Protein AF-A0AAU8MYR3-F1 (afdb_monomer_lite)

Structure (mmCIF, N/CA/C/O backbone):
data_AF-A0AAU8MYR3-F1
#
_entry.id   AF-A0AAU8MYR3-F1
#
loop_
_atom_site.group_PDB
_atom_site.id
_atom_site.type_symbol
_atom_site.label_atom_id
_atom_site.label_alt_id
_atom_site.label_comp_id
_atom_site.label_asym_id
_atom_site.label_entity_id
_atom_site.label_seq_id
_atom_site.pdbx_PDB_ins_code
_atom_site.Cartn_x
_atom_site.Cartn_y
_atom_site.Cartn_z
_atom_site.occupancy
_atom_site.B_iso_or_equiv
_atom_site.auth_seq_id
_atom_site.auth_comp_id
_atom_site.auth_asym_id
_atom_site.auth_atom_id
_atom_site.pdbx_PDB_model_num
ATOM 1 N N . MET A 1 1 ? 2.888 15.766 12.101 1.00 49.28 1 MET A N 1
ATOM 2 C CA . MET A 1 1 ? 2.298 14.410 12.028 1.00 49.28 1 MET A CA 1
ATOM 3 C C . MET A 1 1 ? 1.127 14.499 11.060 1.00 49.28 1 MET A C 1
ATOM 5 O O . MET A 1 1 ? 0.282 15.354 11.286 1.00 49.28 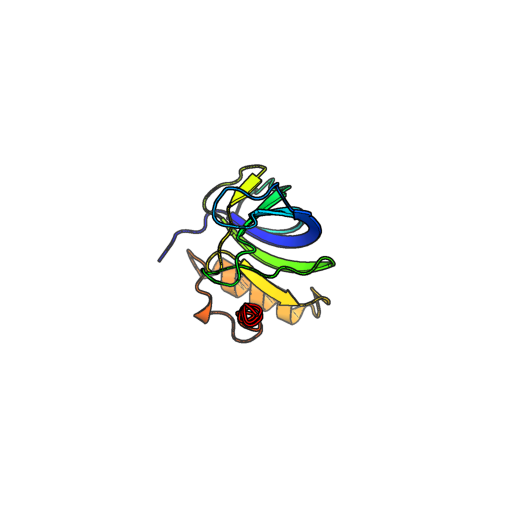1 MET A O 1
ATOM 9 N N . ARG A 1 2 ? 1.128 13.760 9.942 1.00 58.66 2 ARG A N 1
ATOM 10 C CA . ARG A 1 2 ? 0.061 13.861 8.927 1.00 58.66 2 ARG A CA 1
ATOM 11 C C . ARG A 1 2 ? -1.128 13.003 9.365 1.00 58.66 2 ARG A C 1
ATOM 13 O O . ARG A 1 2 ? -0.930 11.853 9.751 1.00 58.66 2 ARG A O 1
ATOM 20 N N . THR A 1 3 ? -2.329 13.569 9.378 1.00 66.88 3 THR A N 1
ATOM 21 C CA . THR A 1 3 ? -3.563 12.826 9.667 1.00 66.88 3 THR A CA 1
ATOM 22 C C . THR A 1 3 ? -3.868 11.886 8.512 1.00 66.88 3 THR A C 1
ATOM 24 O O . THR A 1 3 ? -4.020 12.364 7.397 1.00 66.88 3 THR A O 1
ATOM 27 N N . ALA A 1 4 ? -3.987 10.585 8.784 1.00 73.44 4 ALA A N 1
ATOM 28 C CA . ALA A 1 4 ? -4.347 9.571 7.791 1.00 73.44 4 ALA A CA 1
ATOM 29 C C . ALA A 1 4 ? -5.787 9.081 8.050 1.00 73.44 4 ALA A C 1
ATOM 31 O O . ALA A 1 4 ? -5.974 8.134 8.827 1.00 73.44 4 ALA A O 1
ATOM 32 N N . PRO A 1 5 ? -6.817 9.744 7.485 1.00 82.50 5 PRO A N 1
ATOM 33 C CA . PRO A 1 5 ? -8.214 9.331 7.618 1.00 82.50 5 PRO A CA 1
ATOM 34 C C . PRO A 1 5 ? -8.495 7.980 6.955 1.00 82.50 5 PRO A C 1
ATOM 36 O O . PRO A 1 5 ? -9.418 7.289 7.372 1.00 82.50 5 PRO A O 1
ATOM 39 N N . GLN A 1 6 ? -7.697 7.589 5.961 1.00 87.06 6 GLN A N 1
ATOM 40 C CA . GLN A 1 6 ? -7.840 6.329 5.245 1.00 87.06 6 GLN A CA 1
ATOM 41 C C . GLN A 1 6 ? -6.589 5.481 5.471 1.00 87.06 6 GLN A C 1
ATOM 43 O O . GLN A 1 6 ? -5.478 5.906 5.146 1.00 87.06 6 GLN A O 1
ATOM 48 N N . VAL A 1 7 ? -6.762 4.287 6.039 1.0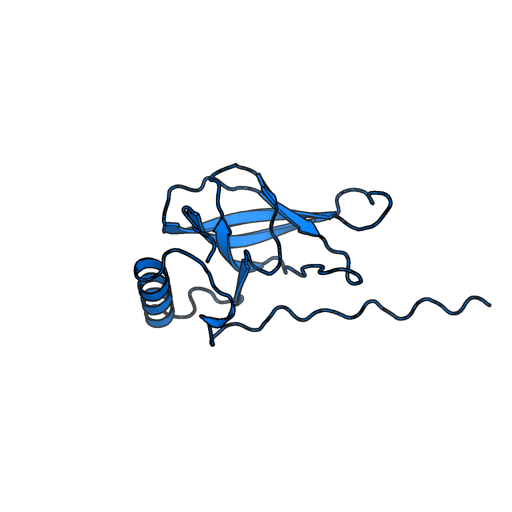0 88.12 7 VAL A N 1
ATOM 49 C CA . VAL A 1 7 ? -5.674 3.324 6.250 1.00 88.12 7 VAL A CA 1
ATOM 50 C C . VAL A 1 7 ? -6.141 1.944 5.823 1.00 88.12 7 VAL A C 1
ATOM 52 O O . VAL A 1 7 ? -7.122 1.414 6.348 1.00 88.12 7 VAL A O 1
ATOM 55 N N . PHE A 1 8 ? -5.439 1.346 4.873 1.00 90.94 8 PHE A N 1
ATOM 56 C CA . PHE A 1 8 ? -5.818 0.058 4.307 1.00 90.94 8 PHE A CA 1
ATOM 57 C C . PHE A 1 8 ? -4.592 -0.719 3.843 1.00 90.94 8 PHE A C 1
ATOM 59 O O . PHE A 1 8 ? -3.538 -0.143 3.577 1.00 90.94 8 PHE A O 1
ATOM 66 N N . VAL A 1 9 ? -4.731 -2.035 3.751 1.00 91.44 9 VAL A N 1
ATOM 67 C CA . VAL A 1 9 ? -3.740 -2.908 3.133 1.00 91.44 9 VAL A CA 1
ATOM 68 C C . VAL A 1 9 ? -4.181 -3.207 1.716 1.00 91.44 9 VAL A C 1
ATOM 70 O O . VAL A 1 9 ? -5.325 -3.596 1.469 1.00 91.44 9 VAL A O 1
ATOM 73 N N . MET A 1 10 ? -3.253 -3.033 0.786 1.00 93.62 10 MET A N 1
ATOM 74 C CA . MET A 1 10 ? -3.451 -3.355 -0.613 1.00 93.62 10 MET A CA 1
ATOM 75 C C . MET A 1 10 ? -2.488 -4.440 -1.073 1.00 93.62 10 MET A C 1
ATOM 77 O O . MET A 1 10 ? -1.334 -4.479 -0.647 1.00 93.62 10 MET A O 1
ATOM 81 N N . ARG A 1 11 ? -2.947 -5.260 -2.012 1.00 93.94 11 ARG A N 1
ATOM 82 C CA . ARG A 1 11 ? -2.100 -6.088 -2.861 1.00 93.94 11 ARG A CA 1
ATOM 83 C C . ARG A 1 11 ? -1.920 -5.400 -4.204 1.00 93.94 11 ARG A C 1
ATOM 85 O O . ARG A 1 11 ? -2.903 -5.031 -4.850 1.00 93.94 11 ARG A O 1
ATOM 92 N N . LEU A 1 12 ? -0.679 -5.246 -4.651 1.00 93.81 12 LEU A N 1
ATOM 93 C CA . LEU A 1 12 ? -0.407 -4.730 -5.990 1.00 93.81 12 LEU A CA 1
ATOM 94 C C . LEU A 1 12 ? -0.674 -5.831 -7.021 1.00 93.81 12 LEU A C 1
ATOM 96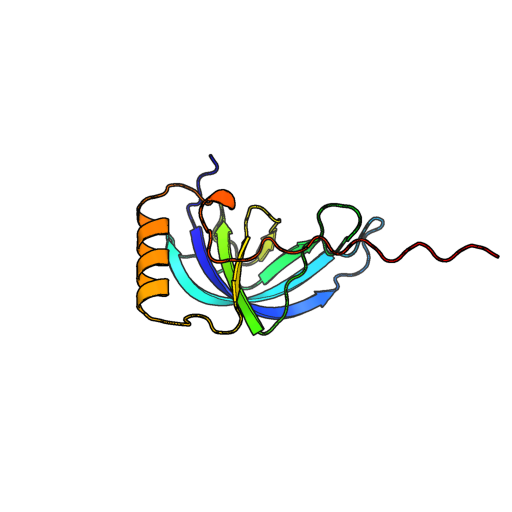 O O . LEU A 1 12 ? -0.120 -6.921 -6.922 1.00 93.81 12 LEU A O 1
ATOM 100 N N . ARG A 1 13 ? -1.532 -5.574 -8.009 1.00 94.81 13 ARG A N 1
ATOM 101 C CA . ARG A 1 13 ? -1.945 -6.572 -9.013 1.00 94.81 13 ARG A CA 1
ATOM 102 C C . ARG A 1 13 ? -1.146 -6.451 -10.301 1.00 94.81 13 ARG A C 1
ATOM 104 O O . ARG A 1 13 ? -0.729 -7.457 -10.860 1.00 94.81 13 ARG A O 1
ATOM 111 N N . SER A 1 14 ? -0.920 -5.229 -10.765 1.00 92.69 14 SER A N 1
ATOM 112 C CA . SER A 1 14 ? -0.145 -4.961 -11.976 1.00 92.69 14 SER A CA 1
ATOM 113 C C . SER A 1 14 ? 0.454 -3.566 -11.931 1.00 92.69 14 SER A C 1
ATOM 115 O O . SER A 1 14 ? -0.078 -2.691 -11.249 1.00 92.69 14 SER A O 1
ATOM 117 N N . VAL A 1 15 ? 1.520 -3.352 -12.698 1.00 90.56 15 VAL A N 1
ATOM 118 C CA . VAL A 1 15 ? 2.155 -2.047 -12.892 1.00 90.56 15 VAL A CA 1
ATOM 119 C C . VAL A 1 15 ? 2.241 -1.772 -14.383 1.00 90.56 15 VAL A C 1
ATOM 121 O O . VAL A 1 15 ? 2.677 -2.628 -15.148 1.00 90.56 15 VAL A O 1
ATOM 124 N N . GLU A 1 16 ? 1.839 -0.576 -14.787 1.00 89.56 16 GLU A N 1
ATOM 125 C CA . GLU A 1 16 ? 1.984 -0.074 -16.147 1.00 89.56 16 GLU A CA 1
ATOM 126 C C . GLU A 1 16 ? 2.783 1.232 -16.137 1.00 89.56 16 GLU A C 1
ATOM 128 O O . GLU A 1 16 ? 2.602 2.093 -15.270 1.00 89.56 16 GLU A O 1
ATOM 133 N N . ALA A 1 17 ? 3.697 1.372 -17.096 1.00 83.19 17 ALA A N 1
ATOM 134 C CA . ALA A 1 17 ? 4.398 2.626 -17.307 1.00 83.19 17 ALA A CA 1
ATOM 135 C C . ALA A 1 17 ? 3.474 3.598 -18.040 1.00 83.19 17 ALA A C 1
ATOM 137 O O . ALA A 1 17 ? 2.995 3.315 -19.138 1.00 83.19 17 ALA A O 1
ATOM 138 N N . LEU A 1 18 ? 3.234 4.757 -17.436 1.00 81.12 18 LEU A N 1
ATOM 139 C CA . LEU A 1 18 ? 2.652 5.885 -18.145 1.00 81.12 18 LEU A CA 1
ATOM 140 C C . LEU A 1 18 ? 3.760 6.502 -19.010 1.00 81.12 18 LEU A C 1
ATOM 142 O O . LEU A 1 18 ? 4.930 6.482 -18.616 1.00 81.12 18 LEU A O 1
ATOM 146 N N . GLN A 1 19 ? 3.404 7.004 -20.200 1.00 66.38 19 GLN A N 1
ATOM 147 C CA . GLN A 1 19 ? 4.361 7.585 -21.152 1.00 66.38 19 GLN A CA 1
ATOM 148 C C . GLN A 1 19 ? 5.369 8.514 -20.455 1.00 66.38 19 GLN A C 1
ATOM 150 O O . GLN A 1 19 ? 4.994 9.200 -19.498 1.00 66.38 19 GLN A O 1
ATOM 155 N N . PRO A 1 20 ? 6.627 8.570 -20.931 1.00 57.56 20 PRO A N 1
ATOM 156 C CA . PRO A 1 20 ? 7.641 9.415 -20.324 1.00 57.56 20 PRO A CA 1
ATOM 157 C C . PRO A 1 20 ? 7.186 10.875 -20.390 1.00 57.56 20 PRO A C 1
ATOM 159 O O . PRO A 1 20 ? 7.235 11.520 -21.438 1.00 57.56 20 PRO A O 1
ATOM 162 N N . ALA A 1 21 ? 6.747 11.415 -19.253 1.00 53.69 21 ALA A N 1
ATOM 163 C CA . ALA A 1 21 ? 6.684 12.852 -19.088 1.00 53.69 21 ALA A CA 1
ATOM 164 C C . ALA A 1 21 ? 8.128 13.352 -19.189 1.00 53.69 21 ALA A C 1
ATOM 166 O O . ALA A 1 21 ? 9.034 12.724 -18.635 1.00 53.69 21 ALA A O 1
ATOM 167 N N . LYS A 1 22 ? 8.363 14.444 -19.925 1.00 51.50 22 LYS A N 1
ATOM 168 C CA . LYS A 1 22 ? 9.681 15.091 -20.026 1.00 51.50 22 LYS A CA 1
ATOM 169 C C . LYS A 1 22 ? 10.222 15.330 -18.601 1.00 51.50 22 LYS A C 1
ATOM 171 O O . LYS A 1 22 ? 9.816 16.290 -17.962 1.00 51.50 22 LYS A O 1
ATOM 176 N N . GLY A 1 23 ? 11.064 14.427 -18.082 1.00 52.53 23 GLY A N 1
ATOM 177 C CA . GLY A 1 23 ? 11.587 14.480 -16.707 1.00 52.53 23 GLY A CA 1
ATOM 178 C C . GLY A 1 23 ? 11.426 13.227 -15.824 1.00 52.53 23 GLY A C 1
ATOM 179 O O . GLY A 1 23 ? 11.972 13.223 -14.723 1.00 52.53 23 GLY A O 1
ATOM 180 N N . GLY A 1 24 ? 10.743 12.154 -16.249 1.00 58.91 24 GLY A N 1
ATOM 181 C CA . GLY A 1 24 ? 10.739 10.891 -15.490 1.00 58.91 24 GLY A CA 1
ATOM 182 C C . GLY A 1 24 ? 9.664 9.872 -15.881 1.00 58.91 24 GLY A C 1
ATOM 183 O O . GLY A 1 24 ? 8.703 10.188 -16.579 1.00 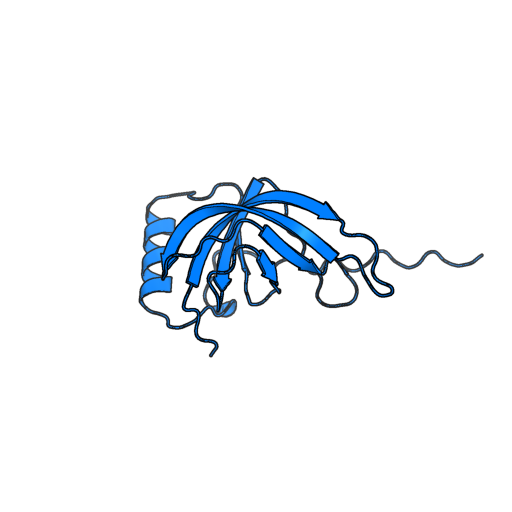58.91 24 GLY A O 1
ATOM 184 N N . TYR A 1 25 ? 9.822 8.635 -15.399 1.00 68.50 25 TYR A N 1
ATOM 185 C CA . TYR A 1 25 ? 8.831 7.567 -15.557 1.00 68.50 25 TYR A CA 1
ATOM 186 C C . TYR A 1 25 ? 7.775 7.670 -14.451 1.00 68.50 25 TYR A C 1
ATOM 188 O O . TYR A 1 25 ? 8.101 7.536 -13.269 1.00 68.50 25 TYR A O 1
ATOM 196 N N . SER A 1 26 ? 6.514 7.907 -14.816 1.00 81.00 26 SER A N 1
ATOM 197 C CA . SER A 1 26 ? 5.383 7.740 -13.899 1.00 81.00 26 SER A CA 1
ATOM 198 C C . SER A 1 26 ? 4.819 6.338 -14.086 1.00 81.00 26 SER A C 1
ATOM 200 O O . SER A 1 26 ? 4.608 5.891 -15.210 1.00 81.00 26 SER A O 1
ATOM 202 N N . LEU A 1 27 ? 4.604 5.633 -12.985 1.00 87.00 27 LEU A N 1
ATOM 203 C CA . LEU A 1 27 ? 4.047 4.291 -12.974 1.00 87.00 27 LEU A CA 1
ATOM 204 C C . LEU A 1 27 ? 2.635 4.348 -12.400 1.00 87.00 27 LEU A C 1
ATOM 206 O O . LEU A 1 27 ? 2.361 5.113 -11.469 1.00 87.00 27 LEU A O 1
ATOM 210 N N . ARG A 1 28 ? 1.743 3.533 -12.956 1.00 91.06 28 ARG A N 1
ATOM 211 C CA . ARG A 1 28 ? 0.401 3.305 -12.428 1.00 91.06 28 ARG A CA 1
ATOM 212 C C . ARG A 1 28 ? 0.285 1.851 -11.996 1.00 91.06 28 ARG A C 1
ATOM 214 O O . ARG A 1 28 ? 0.543 0.940 -12.774 1.00 91.06 28 ARG A O 1
ATOM 221 N N . GLY A 1 29 ? -0.104 1.640 -10.747 1.00 92.62 29 GLY A N 1
ATOM 222 C CA . GLY A 1 29 ? -0.389 0.331 -10.181 1.00 92.62 29 GLY A CA 1
ATOM 223 C C . GLY A 1 29 ? -1.891 0.090 -10.093 1.00 92.62 29 GLY A C 1
ATOM 224 O O . GLY A 1 29 ? -2.612 0.953 -9.593 1.00 92.62 29 GLY A O 1
ATOM 225 N N . ARG A 1 30 ? -2.373 -1.076 -10.532 1.00 95.06 30 ARG A N 1
ATOM 226 C CA . ARG A 1 30 ? -3.717 -1.559 -10.168 1.00 95.06 30 ARG A CA 1
ATOM 227 C C . ARG A 1 30 ? -3.632 -2.302 -8.853 1.00 95.06 30 ARG A C 1
ATOM 229 O O . ARG A 1 30 ? -2.743 -3.139 -8.690 1.00 95.06 30 ARG A O 1
ATOM 236 N N . ILE A 1 31 ? -4.549 -2.016 -7.942 1.00 95.00 31 ILE A N 1
ATOM 237 C CA . ILE A 1 31 ? -4.495 -2.546 -6.583 1.00 95.00 31 ILE A CA 1
ATOM 238 C C . ILE A 1 31 ? -5.775 -3.288 -6.222 1.00 95.00 31 ILE A C 1
ATOM 240 O O . ILE A 1 31 ? -6.832 -3.078 -6.811 1.00 95.00 31 ILE A O 1
ATOM 244 N N . GLU A 1 32 ? -5.663 -4.147 -5.224 1.00 93.94 32 GLU A N 1
ATOM 245 C CA . GLU A 1 32 ? -6.783 -4.793 -4.556 1.00 93.94 32 GLU A CA 1
ATOM 246 C C . GLU A 1 32 ? -6.691 -4.459 -3.070 1.00 93.94 32 GLU A C 1
ATOM 248 O O . GLU A 1 32 ? -5.676 -4.754 -2.440 1.00 93.94 32 GLU A O 1
ATOM 253 N N . ILE A 1 33 ? -7.724 -3.830 -2.505 1.00 92.62 33 ILE A N 1
ATOM 254 C CA . ILE A 1 33 ? -7.790 -3.603 -1.059 1.00 92.62 33 ILE A CA 1
ATOM 255 C C . ILE A 1 33 ? -8.160 -4.927 -0.399 1.00 92.62 33 ILE A C 1
ATOM 257 O O . ILE A 1 33 ? -9.295 -5.382 -0.519 1.00 92.62 33 ILE A O 1
ATOM 261 N N . VAL A 1 34 ? -7.203 -5.521 0.308 1.00 92.06 34 VAL A N 1
ATOM 262 C CA . VAL A 1 34 ? -7.403 -6.791 1.018 1.00 92.06 34 VAL A CA 1
ATOM 263 C C . VAL A 1 34 ? -7.897 -6.573 2.440 1.00 92.06 34 VAL A C 1
ATOM 265 O O . VAL A 1 34 ? -8.597 -7.419 2.985 1.00 92.06 34 VAL A O 1
ATOM 268 N N . GLU A 1 35 ? -7.588 -5.416 3.030 1.00 90.44 35 GLU A N 1
ATOM 269 C CA . GLU A 1 35 ? -8.054 -5.080 4.369 1.00 90.44 35 GLU A CA 1
ATOM 270 C C . GLU A 1 35 ? -8.236 -3.575 4.551 1.00 90.44 35 GLU A C 1
ATOM 272 O O . GLU A 1 35 ? -7.380 -2.784 4.162 1.00 90.44 35 GLU A O 1
ATOM 277 N N . ARG A 1 36 ? -9.336 -3.170 5.191 1.00 90.94 36 ARG A N 1
ATOM 278 C CA . ARG A 1 36 ? -9.581 -1.779 5.591 1.00 90.94 36 ARG A CA 1
ATOM 279 C C . ARG A 1 36 ? -9.399 -1.663 7.096 1.00 90.94 36 ARG A C 1
ATOM 281 O O . ARG A 1 36 ? -10.117 -2.306 7.853 1.00 90.94 36 ARG A O 1
ATOM 288 N N . LEU A 1 37 ? -8.429 -0.857 7.517 1.00 88.56 37 LEU A N 1
ATOM 289 C CA . LEU A 1 37 ? -8.094 -0.649 8.929 1.00 88.56 37 LEU A CA 1
ATOM 290 C C . LEU A 1 37 ? -8.706 0.646 9.472 1.00 88.56 37 LEU A C 1
ATOM 292 O O . LEU A 1 37 ? -8.992 0.746 10.663 1.00 88.56 37 LEU A O 1
ATOM 296 N N . ARG A 1 38 ? -8.900 1.643 8.605 1.00 88.31 38 ARG A N 1
ATOM 297 C CA . ARG A 1 38 ? -9.564 2.908 8.915 1.00 88.31 38 ARG A CA 1
ATOM 298 C C . ARG A 1 38 ? -10.181 3.507 7.657 1.00 88.31 38 ARG A C 1
ATOM 300 O O . ARG A 1 38 ? -9.523 3.553 6.619 1.00 88.31 38 ARG A O 1
ATOM 307 N N . GLY A 1 39 ? -11.394 4.031 7.802 1.00 87.12 39 GLY A N 1
ATOM 308 C CA . GLY A 1 39 ? -12.132 4.648 6.709 1.00 87.12 39 GLY A CA 1
ATOM 309 C C . GLY A 1 39 ? -12.706 3.619 5.734 1.00 87.12 39 GLY A C 1
ATOM 310 O O . GLY A 1 39 ? -12.755 2.419 6.006 1.00 87.12 39 GLY A O 1
ATOM 311 N N . ASP A 1 40 ? -13.169 4.116 4.600 1.00 86.19 40 ASP A N 1
ATOM 312 C CA . ASP A 1 40 ? -13.997 3.435 3.608 1.00 86.19 40 ASP A CA 1
ATOM 313 C C . ASP A 1 40 ? -13.393 3.496 2.195 1.00 86.19 40 ASP A C 1
ATOM 315 O O . ASP A 1 40 ? -14.102 3.328 1.205 1.00 86.19 40 ASP A O 1
ATOM 319 N N . ALA A 1 41 ? -12.076 3.711 2.101 1.00 83.44 41 ALA A N 1
ATOM 320 C CA . ALA A 1 41 ? -11.326 3.844 0.857 1.00 83.44 41 ALA A CA 1
ATOM 321 C C . ALA A 1 41 ? -11.802 2.890 -0.259 1.00 83.44 41 ALA A C 1
ATOM 323 O O . ALA A 1 41 ? -11.870 1.662 -0.090 1.00 83.44 41 ALA A O 1
ATOM 324 N N . GLN A 1 42 ? -12.080 3.480 -1.426 1.00 84.50 42 GLN A N 1
ATOM 325 C CA . GLN A 1 42 ? -12.492 2.797 -2.659 1.00 84.50 42 GLN A CA 1
ATOM 326 C C . GLN A 1 42 ? -11.416 2.902 -3.748 1.00 84.50 42 GLN A C 1
ATOM 328 O O . GLN A 1 42 ? -11.699 3.012 -4.939 1.00 84.50 42 GLN A O 1
ATOM 333 N N . VAL A 1 43 ? -10.156 2.916 -3.322 1.00 81.00 43 VAL A N 1
ATOM 334 C CA . VAL A 1 43 ? -9.003 3.088 -4.202 1.00 81.00 43 VAL A CA 1
ATOM 335 C C . VAL A 1 43 ? -8.832 1.837 -5.056 1.00 81.00 43 VAL A C 1
ATOM 337 O O . VAL A 1 43 ? -8.768 0.723 -4.537 1.00 81.00 43 VAL A O 1
ATOM 340 N N . VAL A 1 44 ? -8.718 2.035 -6.363 1.00 86.44 44 VAL A N 1
ATOM 341 C CA . VAL A 1 44 ? -8.508 0.969 -7.353 1.00 86.44 44 VAL A CA 1
ATOM 342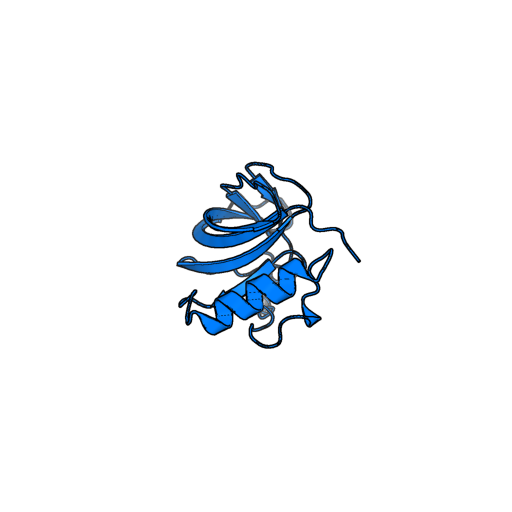 C C . VAL A 1 44 ? -7.162 1.104 -8.059 1.00 86.44 44 VAL A C 1
ATOM 344 O O . VAL A 1 44 ? -6.610 0.116 -8.551 1.00 86.44 44 VAL A O 1
ATOM 347 N N . THR A 1 45 ? -6.596 2.312 -8.084 1.00 92.00 45 THR A N 1
ATOM 348 C CA . THR A 1 45 ? -5.298 2.588 -8.695 1.00 92.00 45 THR A CA 1
ATOM 349 C C . THR A 1 45 ? -4.420 3.475 -7.825 1.00 92.00 45 THR A C 1
ATOM 351 O O . THR A 1 45 ? -4.880 4.372 -7.118 1.00 92.00 45 THR A O 1
ATOM 354 N N . ILE A 1 46 ? -3.115 3.242 -7.921 1.00 90.94 46 ILE A N 1
ATOM 355 C CA . ILE A 1 46 ? -2.083 4.103 -7.347 1.00 90.94 46 ILE A CA 1
ATOM 356 C C . ILE A 1 46 ? -1.183 4.639 -8.455 1.00 90.94 46 ILE A C 1
ATOM 358 O O . ILE A 1 46 ? -0.927 3.957 -9.446 1.00 90.94 46 ILE A O 1
ATOM 362 N N . ARG A 1 47 ? -0.664 5.848 -8.284 1.00 90.19 47 ARG A N 1
ATOM 363 C CA . ARG A 1 47 ? 0.329 6.467 -9.159 1.00 90.19 47 ARG A CA 1
ATOM 364 C C . ARG A 1 47 ? 1.550 6.849 -8.358 1.00 90.19 47 ARG A C 1
ATOM 366 O O . ARG A 1 47 ? 1.435 7.409 -7.272 1.00 90.19 47 ARG A O 1
ATOM 373 N N . TYR A 1 48 ? 2.719 6.561 -8.905 1.00 85.00 48 TYR A N 1
ATOM 374 C CA . TYR A 1 48 ? 3.988 6.831 -8.246 1.00 85.00 48 TYR A CA 1
ATOM 375 C C . TYR A 1 48 ? 5.082 7.159 -9.258 1.00 85.00 48 TYR A C 1
ATOM 377 O O . TYR A 1 48 ? 4.961 6.901 -10.457 1.00 85.00 48 TYR A O 1
ATOM 385 N N . SER A 1 49 ? 6.147 7.791 -8.774 1.00 81.25 49 SER A N 1
ATOM 386 C CA . SER A 1 49 ? 7.352 8.018 -9.571 1.00 81.25 49 SER A CA 1
ATOM 387 C C . SER A 1 49 ? 8.177 6.738 -9.594 1.00 81.25 49 SER A C 1
ATOM 389 O O . SER A 1 49 ? 8.493 6.199 -8.538 1.00 81.25 49 SER A O 1
ATOM 391 N N . GLY A 1 50 ? 8.554 6.273 -10.782 1.00 71.00 50 GLY A N 1
ATOM 392 C CA . GLY A 1 50 ? 9.568 5.238 -10.971 1.00 71.00 50 GLY A CA 1
ATOM 393 C C . GLY A 1 50 ? 10.971 5.814 -11.170 1.00 71.00 50 GLY A C 1
ATOM 394 O O . GLY A 1 50 ? 11.865 5.073 -11.558 1.00 71.00 50 GLY A O 1
ATOM 395 N N . ASN A 1 51 ? 11.179 7.127 -10.980 1.00 69.44 51 ASN A N 1
ATOM 396 C CA . ASN A 1 51 ? 12.462 7.769 -11.263 1.00 69.44 51 ASN A CA 1
ATOM 397 C C . ASN A 1 51 ? 13.520 7.423 -10.188 1.00 69.44 51 ASN A C 1
ATOM 399 O O . ASN A 1 51 ? 13.439 7.949 -9.075 1.00 69.44 51 ASN A O 1
ATOM 403 N N . PRO A 1 52 ? 14.554 6.621 -10.506 1.00 59.62 52 PRO A N 1
ATOM 404 C CA . PRO A 1 52 ? 15.588 6.242 -9.541 1.00 59.62 52 PRO A CA 1
ATOM 405 C C . PRO A 1 52 ? 16.459 7.425 -9.080 1.00 59.62 52 PRO A C 1
ATOM 407 O O . PRO A 1 52 ? 17.075 7.352 -8.022 1.00 59.62 52 PRO A O 1
ATOM 410 N N . GLN A 1 53 ? 16.505 8.529 -9.837 1.00 56.47 53 GLN A N 1
ATOM 411 C CA . GLN A 1 53 ? 17.325 9.707 -9.519 1.00 56.47 53 GLN A CA 1
ATOM 412 C C . GLN A 1 53 ? 16.680 10.632 -8.474 1.00 56.47 53 GLN A C 1
ATOM 414 O O . GLN A 1 53 ? 17.387 11.374 -7.796 1.00 56.47 53 GLN A O 1
ATOM 419 N N . CYS A 1 54 ? 15.352 10.596 -8.322 1.00 55.81 54 CYS A N 1
ATOM 420 C CA . CYS A 1 54 ? 14.618 11.489 -7.422 1.00 55.81 54 CYS A CA 1
ATOM 421 C C . CYS A 1 54 ? 13.443 10.760 -6.757 1.00 55.81 54 CYS A C 1
ATOM 423 O O . CYS A 1 54 ? 12.306 10.847 -7.220 1.00 55.81 54 CYS A O 1
ATOM 425 N N . CYS A 1 55 ? 13.715 10.073 -5.644 1.00 61.78 55 CYS A N 1
ATOM 426 C CA . CYS A 1 55 ? 12.682 9.517 -4.757 1.00 61.78 55 CYS A CA 1
ATOM 427 C C . CYS A 1 55 ? 11.702 8.539 -5.440 1.00 61.78 55 CYS A C 1
ATOM 429 O O . CYS A 1 55 ? 10.521 8.500 -5.087 1.00 61.78 55 CYS A O 1
ATOM 431 N N . GLY A 1 56 ? 12.181 7.767 -6.420 1.00 66.56 56 GLY A N 1
ATOM 432 C CA . GLY A 1 56 ? 11.399 6.726 -7.077 1.00 66.56 56 GLY A CA 1
ATOM 433 C C . GLY A 1 56 ? 11.009 5.600 -6.123 1.00 66.56 56 GLY A C 1
ATOM 434 O O . GLY A 1 56 ? 11.773 5.217 -5.237 1.00 66.56 56 GLY A O 1
ATOM 435 N N . LEU A 1 57 ? 9.808 5.068 -6.323 1.00 74.81 57 LEU A N 1
ATOM 436 C CA . LEU A 1 57 ? 9.295 3.900 -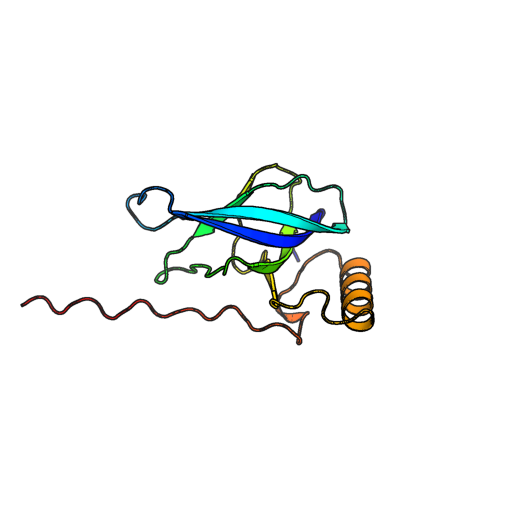5.626 1.00 74.81 57 LEU A CA 1
ATOM 437 C C . LEU A 1 57 ? 9.407 2.681 -6.532 1.00 74.81 57 LEU A C 1
ATOM 439 O O . LEU A 1 57 ? 9.011 2.718 -7.698 1.00 74.81 57 LEU A O 1
ATOM 443 N N . ARG A 1 58 ? 9.891 1.581 -5.963 1.00 79.81 58 ARG A N 1
ATOM 444 C CA . ARG A 1 58 ? 9.793 0.261 -6.571 1.00 79.81 58 ARG A CA 1
ATOM 445 C C . ARG A 1 58 ? 8.698 -0.512 -5.855 1.00 79.81 58 ARG A C 1
ATOM 447 O O . ARG A 1 58 ? 8.844 -0.801 -4.680 1.00 79.81 58 ARG A O 1
ATOM 454 N N . LEU A 1 59 ? 7.620 -0.829 -6.559 1.00 85.69 59 LEU A N 1
ATOM 455 C CA . LEU A 1 59 ? 6.576 -1.709 -6.049 1.00 85.69 59 LEU A CA 1
ATOM 456 C C . LEU A 1 59 ? 6.516 -2.946 -6.939 1.00 85.69 59 LEU A C 1
ATOM 458 O O . LEU A 1 59 ? 6.544 -2.816 -8.165 1.00 85.69 59 LEU A O 1
ATOM 462 N N . ASP A 1 60 ? 6.436 -4.119 -6.325 1.00 87.31 60 ASP A N 1
ATOM 463 C CA . ASP A 1 60 ? 6.502 -5.401 -7.014 1.00 87.31 60 ASP A CA 1
ATOM 464 C C . ASP A 1 60 ? 5.093 -6.039 -7.049 1.00 87.31 60 ASP A C 1
ATOM 466 O O . ASP A 1 60 ? 4.432 -6.165 -6.011 1.00 87.31 60 ASP A O 1
ATOM 470 N N . PRO A 1 61 ? 4.561 -6.402 -8.233 1.00 91.50 61 PRO A N 1
ATOM 471 C CA . PRO A 1 61 ? 3.271 -7.079 -8.336 1.00 91.50 61 PRO A CA 1
ATOM 472 C C . PRO A 1 61 ? 3.217 -8.365 -7.505 1.00 91.50 61 PRO A C 1
ATOM 474 O O . PRO A 1 61 ? 4.169 -9.135 -7.457 1.00 91.50 61 PRO A O 1
ATOM 477 N N . GLY A 1 62 ? 2.076 -8.613 -6.868 1.00 90.12 62 GLY A N 1
ATOM 478 C CA . GLY A 1 62 ? 1.848 -9.741 -5.969 1.00 90.12 62 GLY A CA 1
ATOM 479 C C . GLY A 1 62 ? 2.105 -9.424 -4.496 1.00 90.12 62 GLY A C 1
ATOM 480 O O . GLY A 1 62 ? 1.545 -10.125 -3.655 1.00 90.12 62 GLY A O 1
ATOM 481 N N . HIS A 1 63 ? 2.857 -8.361 -4.200 1.00 91.56 63 HIS A N 1
ATOM 482 C CA . HIS A 1 63 ? 3.237 -7.956 -2.850 1.00 91.56 63 HIS A CA 1
ATOM 483 C C . HIS A 1 63 ? 2.178 -7.082 -2.171 1.00 91.56 63 HIS A C 1
ATOM 485 O O . HIS A 1 63 ? 1.309 -6.487 -2.824 1.00 91.56 63 HIS A O 1
ATOM 491 N N . TYR A 1 64 ? 2.279 -6.997 -0.844 1.00 91.25 64 TYR A N 1
ATOM 492 C CA . TYR A 1 64 ? 1.337 -6.298 0.017 1.00 91.25 64 TYR A CA 1
ATOM 493 C C . TYR A 1 64 ? 1.953 -5.059 0.655 1.00 91.25 64 TYR A C 1
ATOM 495 O O . TYR A 1 64 ? 3.111 -5.046 1.082 1.00 91.25 64 TYR A O 1
ATOM 503 N N . TYR A 1 65 ? 1.136 -4.015 0.746 1.00 89.50 65 TYR A N 1
ATOM 504 C CA . TYR A 1 65 ? 1.540 -2.708 1.237 1.00 89.50 65 TYR A CA 1
ATOM 505 C C . TYR A 1 65 ? 0.443 -2.114 2.115 1.00 89.50 65 TYR A C 1
ATOM 507 O O . TYR A 1 65 ? -0.732 -2.123 1.747 1.00 89.50 65 TYR A O 1
ATOM 515 N N . LEU A 1 66 ? 0.827 -1.561 3.259 1.00 88.38 66 LEU A N 1
ATOM 516 C CA . LEU A 1 66 ? -0.030 -0.694 4.055 1.00 88.38 66 LEU A CA 1
ATOM 517 C C . LEU A 1 66 ? 0.016 0.716 3.463 1.00 88.38 66 LEU A C 1
ATOM 519 O O . LEU A 1 66 ? 1.097 1.251 3.222 1.00 88.38 66 LEU A O 1
ATOM 523 N N . VAL A 1 67 ? -1.153 1.313 3.262 1.00 87.81 67 VAL A N 1
ATOM 524 C CA . VAL A 1 67 ? -1.328 2.646 2.683 1.00 87.81 67 VAL A CA 1
ATOM 525 C C . VAL A 1 67 ? -1.941 3.575 3.723 1.00 87.81 67 VAL A C 1
ATOM 527 O O . VAL A 1 67 ? -2.961 3.228 4.320 1.00 87.81 67 VAL A O 1
ATOM 530 N N . ALA A 1 68 ? -1.365 4.766 3.900 1.00 85.44 68 ALA A N 1
ATOM 531 C CA . ALA A 1 68 ? -2.055 5.912 4.495 1.00 85.44 68 ALA A CA 1
ATOM 532 C C . ALA A 1 68 ? -2.405 6.922 3.420 1.00 85.44 68 ALA A C 1
ATOM 534 O O . ALA A 1 68 ? -1.523 7.471 2.759 1.00 85.44 68 ALA A O 1
ATOM 535 N N . ALA A 1 69 ? -3.688 7.231 3.320 1.00 83.06 69 ALA A N 1
ATOM 536 C CA . ALA A 1 69 ? -4.183 8.233 2.405 1.00 83.06 69 ALA A CA 1
ATOM 537 C C . ALA A 1 69 ? -5.005 9.294 3.133 1.00 83.06 69 ALA A C 1
ATOM 539 O O . ALA A 1 69 ? -5.729 9.026 4.096 1.00 83.06 69 ALA A O 1
ATOM 540 N N . ASP A 1 70 ? -4.919 10.508 2.600 1.00 82.12 70 ASP A N 1
ATOM 541 C CA . ASP A 1 70 ? -5.686 11.654 3.084 1.00 82.12 70 ASP A CA 1
ATOM 542 C C . ASP A 1 70 ? -7.057 11.744 2.388 1.00 82.12 70 ASP A C 1
ATOM 544 O O . ASP A 1 70 ? -7.915 12.529 2.780 1.00 82.12 70 ASP A O 1
ATOM 548 N N . THR A 1 71 ? -7.290 10.919 1.356 1.00 79.31 71 THR A N 1
ATOM 549 C CA . THR A 1 71 ? -8.519 10.912 0.551 1.00 79.31 71 THR A CA 1
ATOM 550 C C . THR A 1 71 ? -8.964 9.487 0.218 1.00 79.31 71 THR A C 1
ATOM 552 O O . THR A 1 71 ? -8.140 8.578 0.157 1.00 79.31 71 THR A O 1
ATOM 555 N N . ALA A 1 72 ? -10.259 9.304 -0.049 1.00 79.88 72 ALA A N 1
ATOM 556 C CA . ALA A 1 72 ? -10.853 8.029 -0.469 1.00 79.88 72 ALA A CA 1
ATOM 557 C C . ALA A 1 72 ? -11.016 7.908 -2.001 1.00 79.88 72 ALA A C 1
ATOM 559 O O . ALA A 1 72 ? -11.871 7.164 -2.479 1.00 79.88 72 ALA A O 1
ATOM 560 N N . ARG A 1 73 ? -10.248 8.679 -2.786 1.00 83.56 73 ARG A N 1
ATOM 561 C CA . ARG A 1 73 ? -10.420 8.757 -4.246 1.00 83.56 73 ARG A CA 1
ATOM 562 C C . ARG A 1 73 ? -10.079 7.426 -4.942 1.00 83.56 73 ARG A C 1
ATOM 564 O O . ARG A 1 73 ? -9.195 6.720 -4.469 1.00 83.56 73 ARG A O 1
ATOM 571 N N . PRO A 1 74 ? -10.692 7.119 -6.104 1.00 85.94 74 PRO A N 1
ATOM 572 C CA . PRO A 1 74 ? -10.385 5.903 -6.866 1.00 85.94 74 PRO A CA 1
ATOM 573 C C . PRO A 1 74 ? -8.922 5.791 -7.322 1.00 85.94 74 PRO A C 1
ATOM 575 O O . PRO A 1 74 ? -8.396 4.684 -7.410 1.00 85.94 74 PRO A O 1
ATOM 578 N N . GLU A 1 75 ? -8.264 6.926 -7.583 1.00 89.31 75 GLU A N 1
ATOM 579 C CA . GLU A 1 75 ? -6.836 7.010 -7.905 1.00 89.31 75 GLU A CA 1
ATOM 580 C C . GLU A 1 75 ? -6.100 7.803 -6.817 1.00 89.31 75 GLU A C 1
ATOM 582 O O . GLU A 1 75 ? -6.498 8.925 -6.486 1.00 89.31 75 GLU A O 1
ATOM 587 N N . LEU A 1 76 ? -5.010 7.238 -6.288 1.00 87.88 76 LEU A N 1
ATOM 588 C CA . LEU A 1 76 ? -4.133 7.899 -5.319 1.00 87.88 76 LEU A CA 1
ATOM 589 C C . LEU A 1 76 ? -2.739 8.141 -5.886 1.00 87.88 76 LEU A C 1
ATOM 591 O O . LEU A 1 76 ? -2.104 7.226 -6.398 1.00 87.88 76 LEU A O 1
ATOM 595 N N . GLN A 1 77 ? -2.217 9.352 -5.710 1.00 86.69 77 GLN A N 1
ATOM 596 C CA . GLN A 1 77 ? -0.786 9.603 -5.859 1.00 86.69 77 GLN A CA 1
ATOM 597 C C . GLN A 1 77 ? -0.092 9.210 -4.551 1.00 86.69 77 GLN A C 1
ATOM 599 O O . GLN A 1 77 ? -0.471 9.706 -3.493 1.00 86.69 77 GLN A O 1
ATOM 604 N N . VAL A 1 78 ? 0.911 8.337 -4.627 1.00 82.81 78 VAL A N 1
ATOM 605 C CA . VAL A 1 78 ? 1.631 7.817 -3.457 1.00 82.81 78 VAL A CA 1
ATOM 606 C C . VAL A 1 78 ? 3.135 8.058 -3.570 1.00 82.81 78 VAL A C 1
ATOM 608 O O . VAL A 1 78 ? 3.731 7.976 -4.650 1.00 82.81 78 VAL A O 1
ATOM 611 N N . GLY A 1 79 ? 3.743 8.370 -2.430 1.00 77.44 79 GLY A N 1
ATOM 612 C CA . GLY A 1 79 ? 5.176 8.511 -2.207 1.00 77.44 79 GLY A CA 1
ATOM 613 C C . GLY A 1 79 ? 5.690 7.566 -1.115 1.00 77.44 79 GLY A C 1
ATOM 614 O O . GLY A 1 79 ? 4.950 6.784 -0.524 1.00 77.44 79 GLY A O 1
ATOM 615 N N . HIS A 1 80 ? 6.992 7.638 -0.835 1.00 73.06 80 HIS A N 1
ATOM 616 C CA . HIS A 1 80 ? 7.681 6.763 0.128 1.00 73.06 80 HIS A CA 1
ATOM 617 C C . HIS A 1 80 ? 7.191 6.906 1.574 1.00 73.06 80 HIS A C 1
ATOM 619 O O . HIS A 1 80 ? 7.436 6.025 2.389 1.00 73.06 80 HIS A O 1
ATOM 625 N N . THR A 1 81 ? 6.516 8.005 1.903 1.00 73.94 81 THR A N 1
ATOM 626 C CA . THR A 1 81 ? 5.925 8.239 3.227 1.00 73.94 81 THR A CA 1
ATOM 627 C C . THR A 1 81 ? 4.526 7.658 3.378 1.00 73.94 81 THR A C 1
ATOM 629 O O . THR A 1 81 ? 4.030 7.566 4.495 1.00 73.94 81 THR A O 1
ATOM 632 N N . ASP A 1 82 ? 3.879 7.312 2.265 1.00 79.38 82 ASP A N 1
ATOM 633 C CA . ASP A 1 82 ? 2.460 6.941 2.232 1.00 79.38 82 ASP A CA 1
ATOM 634 C C . ASP A 1 82 ? 2.268 5.422 2.243 1.00 79.38 82 ASP A C 1
ATOM 636 O O . ASP A 1 82 ? 1.152 4.933 2.409 1.00 79.38 82 ASP A O 1
ATOM 640 N N . LEU A 1 83 ? 3.366 4.687 2.052 1.00 81.44 83 LEU A N 1
ATOM 641 C CA . LEU A 1 83 ? 3.412 3.251 1.849 1.00 81.44 83 LEU A CA 1
ATOM 642 C C . LEU A 1 83 ? 4.372 2.595 2.831 1.00 81.44 83 LEU A C 1
ATOM 644 O O . LEU A 1 83 ? 5.461 3.100 3.101 1.00 81.44 83 LEU A O 1
ATOM 648 N N . LEU A 1 84 ? 3.996 1.408 3.283 1.00 82.31 84 LEU A N 1
ATOM 649 C CA . LEU A 1 84 ? 4.846 0.533 4.071 1.00 82.31 84 LEU A CA 1
ATOM 650 C C . LEU A 1 84 ? 4.744 -0.890 3.520 1.00 82.31 84 LEU A C 1
ATOM 652 O O . LEU A 1 84 ? 3.646 -1.411 3.341 1.00 82.31 84 LEU A O 1
ATOM 656 N N . TYR A 1 85 ? 5.888 -1.513 3.248 1.00 84.25 85 TYR A N 1
ATOM 657 C CA . TYR A 1 85 ? 5.953 -2.868 2.710 1.00 84.25 85 TYR A CA 1
ATOM 658 C C . TYR A 1 85 ? 5.654 -3.913 3.795 1.00 84.25 85 TYR A C 1
ATOM 660 O O . TYR A 1 85 ? 6.236 -3.866 4.880 1.00 84.25 85 TYR A O 1
ATOM 668 N N . LEU A 1 86 ? 4.741 -4.842 3.496 1.00 82.88 86 LEU A N 1
ATOM 669 C CA . LEU A 1 86 ? 4.302 -5.896 4.418 1.00 82.88 86 LEU A CA 1
ATOM 670 C C . LEU A 1 86 ? 4.785 -7.300 4.034 1.00 82.88 86 LEU A C 1
ATOM 672 O O . LEU A 1 86 ? 4.516 -8.232 4.784 1.00 82.88 86 LEU A O 1
ATOM 676 N N . GLY A 1 87 ? 5.463 -7.467 2.896 1.00 83.56 87 GLY A N 1
ATOM 677 C CA . GLY A 1 87 ? 5.864 -8.784 2.397 1.00 83.56 87 GLY A CA 1
ATOM 678 C C . GLY A 1 87 ? 5.044 -9.268 1.201 1.00 83.56 87 GLY A C 1
ATOM 679 O O . GLY A 1 87 ? 4.154 -8.580 0.692 1.00 83.56 87 GLY A O 1
ATOM 680 N N . TRP A 1 88 ? 5.362 -10.475 0.743 1.00 85.88 88 TRP A N 1
ATOM 681 C CA . TRP A 1 88 ? 4.632 -11.203 -0.303 1.00 85.88 88 TRP A CA 1
ATOM 682 C C . TRP A 1 88 ? 3.675 -12.257 0.278 1.00 85.88 88 TRP A C 1
ATOM 684 O O . TRP A 1 88 ? 2.784 -12.733 -0.421 1.00 85.88 88 TRP A O 1
ATOM 694 N N . ASP A 1 89 ? 3.836 -12.588 1.556 1.00 83.50 89 ASP A N 1
ATOM 695 C CA . ASP A 1 89 ? 3.155 -13.645 2.304 1.00 83.50 89 ASP A CA 1
ATOM 696 C C . ASP A 1 89 ? 2.065 -13.112 3.252 1.00 83.50 89 ASP A C 1
ATOM 698 O O . ASP A 1 89 ? 1.553 -13.841 4.094 1.00 83.50 89 ASP A O 1
ATOM 702 N N . TYR A 1 90 ? 1.672 -11.843 3.123 1.00 82.75 90 TYR A N 1
ATOM 703 C CA . TYR A 1 90 ? 0.657 -11.246 3.988 1.00 82.75 90 TYR A CA 1
ATOM 704 C C . TYR A 1 90 ? -0.755 -11.842 3.757 1.00 82.75 90 TYR A C 1
ATOM 706 O O . TYR A 1 90 ? -1.181 -11.961 2.603 1.00 82.75 90 TYR A O 1
ATOM 714 N N . PRO A 1 91 ? -1.535 -12.108 4.828 1.00 69.31 91 PRO A N 1
ATOM 715 C CA . PRO A 1 91 ? -1.154 -12.029 6.241 1.00 69.31 91 PRO A CA 1
ATOM 716 C C . PRO A 1 91 ? -0.355 -13.273 6.665 1.00 69.31 91 PRO A C 1
ATOM 718 O O . PRO A 1 91 ? -0.919 -14.358 6.767 1.00 69.31 91 PRO A O 1
ATOM 721 N N . GLY A 1 92 ? 0.944 -13.104 6.947 1.00 68.31 92 GLY A N 1
ATOM 722 C CA . GLY A 1 92 ? 1.838 -14.228 7.255 1.00 68.31 92 GLY A CA 1
ATOM 723 C C . GLY A 1 92 ? 1.432 -14.995 8.516 1.00 68.31 92 GLY A C 1
ATOM 724 O O . GLY A 1 92 ? 1.565 -16.214 8.570 1.00 68.31 92 GLY A O 1
ATOM 725 N N . ASP A 1 93 ? 0.867 -14.300 9.514 1.00 76.19 93 ASP A N 1
ATOM 726 C CA . ASP A 1 93 ? 0.221 -14.920 10.671 1.00 76.19 93 ASP A CA 1
ATOM 727 C C . ASP A 1 93 ? -0.849 -14.001 11.318 1.00 76.19 93 ASP A C 1
ATOM 729 O O . ASP A 1 93 ? -0.864 -12.775 11.143 1.00 76.19 93 ASP A O 1
ATOM 733 N N . ALA A 1 94 ? -1.757 -14.590 12.108 1.00 77.88 94 ALA A N 1
ATOM 734 C CA . ALA A 1 94 ? -2.855 -13.872 12.768 1.00 77.88 94 ALA A CA 1
ATOM 735 C C . ALA A 1 94 ? -2.394 -12.874 13.855 1.00 77.88 94 ALA A C 1
ATOM 737 O O . ALA A 1 94 ? -3.070 -11.880 14.131 1.00 77.88 94 ALA A O 1
ATOM 738 N N . LYS A 1 95 ? -1.236 -13.108 14.479 1.00 77.50 95 LYS A N 1
ATOM 739 C CA . LYS A 1 95 ? -0.659 -12.265 15.536 1.00 77.50 95 LYS A CA 1
ATOM 740 C C . LYS A 1 95 ? -0.021 -11.001 14.952 1.00 77.50 95 LYS A C 1
ATOM 742 O O . LYS A 1 95 ? -0.173 -9.924 15.531 1.00 77.50 95 LYS A O 1
ATOM 747 N N . ALA A 1 96 ? 0.656 -11.102 13.813 1.00 74.38 96 ALA A N 1
ATOM 748 C CA . ALA A 1 96 ? 1.183 -9.994 13.028 1.00 74.38 96 ALA A CA 1
ATOM 749 C C . ALA A 1 96 ? 0.043 -9.085 12.567 1.00 74.38 96 ALA A C 1
ATOM 751 O O . ALA A 1 96 ? 0.119 -7.863 12.721 1.00 74.38 96 ALA A O 1
ATOM 752 N N . LEU A 1 97 ? -1.063 -9.683 12.119 1.00 79.31 97 LEU A N 1
ATOM 753 C CA . LEU A 1 97 ? -2.263 -8.945 11.757 1.00 79.31 97 LEU A CA 1
ATOM 754 C C . LEU A 1 97 ? -2.883 -8.199 12.950 1.00 79.31 97 LEU A C 1
ATOM 756 O O . LEU A 1 97 ? -3.179 -7.006 12.857 1.00 79.31 97 LEU A O 1
ATOM 760 N N . ALA A 1 98 ? -3.034 -8.868 14.096 1.00 81.75 98 ALA A N 1
ATOM 761 C CA . ALA A 1 98 ? -3.550 -8.239 15.313 1.00 81.75 98 ALA A CA 1
ATOM 762 C C . ALA A 1 98 ? -2.669 -7.062 15.776 1.00 81.75 98 ALA A C 1
ATOM 764 O O . ALA A 1 98 ? -3.182 -6.007 16.154 1.00 81.75 98 ALA A O 1
ATOM 765 N N . ARG A 1 99 ? -1.340 -7.206 15.688 1.00 80.25 99 ARG A N 1
ATOM 766 C CA . ARG A 1 99 ? -0.378 -6.132 15.989 1.00 80.25 99 ARG A CA 1
ATOM 767 C C . ARG A 1 99 ? -0.512 -4.950 15.035 1.00 80.25 99 ARG A C 1
ATOM 769 O O . ARG A 1 99 ? -0.480 -3.807 15.491 1.00 80.25 99 ARG A O 1
ATOM 776 N N . LEU A 1 100 ? -0.682 -5.206 13.737 1.00 80.12 100 LEU A N 1
ATOM 777 C CA . LEU A 1 100 ? -0.905 -4.162 12.738 1.00 80.12 100 LEU A CA 1
ATOM 778 C C . LEU A 1 100 ? -2.177 -3.367 13.060 1.00 80.12 100 LEU A C 1
ATOM 780 O O . LEU A 1 100 ? -2.123 -2.141 13.163 1.00 80.12 100 LEU A O 1
ATOM 784 N N . ARG A 1 101 ? -3.294 -4.063 13.309 1.00 83.50 101 ARG A N 1
ATOM 785 C CA . ARG A 1 101 ? -4.573 -3.447 13.702 1.00 83.50 101 ARG A CA 1
ATOM 786 C C . ARG A 1 101 ? -4.433 -2.581 14.951 1.00 83.50 101 ARG A C 1
ATOM 788 O O . ARG A 1 101 ? -4.834 -1.421 14.928 1.00 83.50 101 ARG A O 1
ATOM 795 N N . ALA A 1 102 ? -3.815 -3.107 16.009 1.00 81.75 102 ALA A N 1
ATOM 796 C CA . ALA A 1 102 ? -3.601 -2.367 17.254 1.00 81.75 102 ALA A CA 1
ATOM 797 C C . ALA A 1 102 ? -2.723 -1.119 17.048 1.00 81.75 102 ALA A C 1
ATOM 799 O O . ALA A 1 102 ? -3.016 -0.049 17.582 1.00 81.75 102 ALA A O 1
ATOM 800 N N . THR A 1 103 ? -1.679 -1.236 16.222 1.00 78.81 103 THR A N 1
ATOM 801 C CA . THR A 1 103 ? -0.777 -0.123 15.892 1.00 78.81 103 THR A CA 1
ATOM 802 C C . THR A 1 103 ? -1.509 0.993 15.153 1.00 78.81 103 THR A C 1
ATOM 804 O O . THR A 1 103 ? -1.300 2.166 15.462 1.00 78.81 103 THR A O 1
ATOM 807 N N . VAL A 1 104 ? -2.375 0.647 14.197 1.00 79.69 104 VAL A N 1
ATOM 808 C CA . VAL A 1 104 ? -3.174 1.630 13.455 1.00 79.69 104 VAL A CA 1
ATOM 809 C C . VAL A 1 104 ? -4.247 2.248 14.349 1.00 79.69 104 VAL A C 1
ATOM 811 O O . VAL A 1 104 ? -4.387 3.468 14.360 1.00 79.69 104 VAL A O 1
ATOM 814 N N . ALA A 1 105 ? -4.966 1.453 15.145 1.00 79.06 105 ALA A N 1
ATOM 815 C CA . ALA A 1 105 ? -6.021 1.947 16.032 1.00 79.06 105 ALA A CA 1
ATOM 816 C C . ALA A 1 105 ? -5.511 3.004 17.029 1.00 79.06 105 ALA A C 1
ATOM 818 O O . ALA A 1 105 ? -6.187 4.002 17.263 1.00 79.06 105 ALA A O 1
ATOM 819 N N . GLY A 1 106 ? -4.297 2.830 17.560 1.00 69.25 106 GLY A N 1
ATOM 820 C CA . GLY A 1 106 ? -3.701 3.754 18.528 1.00 69.25 106 GLY A CA 1
ATOM 821 C C . GLY A 1 106 ? -3.033 5.003 17.941 1.00 69.25 106 GLY A C 1
ATOM 822 O O . GLY A 1 106 ? -2.463 5.780 18.706 1.00 69.25 106 GLY A O 1
ATOM 823 N N . ARG A 1 107 ? -3.016 5.203 16.611 1.00 71.38 107 ARG A N 1
ATOM 824 C CA . ARG A 1 107 ? -2.194 6.257 15.980 1.00 71.38 107 ARG A CA 1
ATOM 825 C C . ARG A 1 107 ? -2.932 7.072 14.923 1.00 71.38 107 ARG A C 1
ATOM 827 O O . ARG A 1 107 ? -3.498 6.532 13.981 1.00 71.38 107 ARG A O 1
ATOM 834 N N . ALA A 1 108 ? -2.860 8.401 15.019 1.00 58.00 108 ALA A N 1
ATOM 835 C CA . ALA A 1 108 ? -3.563 9.313 14.105 1.00 58.00 108 ALA A CA 1
ATOM 836 C C . ALA A 1 108 ? -2.925 9.457 12.699 1.00 58.00 108 ALA A C 1
ATOM 838 O O . ALA A 1 108 ? -3.549 10.022 11.804 1.00 58.00 108 ALA A O 1
ATOM 839 N N . GLY A 1 109 ? -1.716 8.928 12.475 1.00 59.03 109 GLY A N 1
ATOM 840 C CA . GLY A 1 109 ? -1.018 8.969 11.179 1.00 59.03 109 GLY A CA 1
ATOM 841 C C . GLY A 1 109 ? -0.344 7.641 10.830 1.00 59.03 109 GLY A C 1
ATOM 842 O O . GLY A 1 109 ? -0.587 6.640 11.499 1.00 59.03 109 GLY A O 1
ATOM 843 N N . LEU A 1 110 ? 0.532 7.642 9.824 1.00 60.22 110 LEU A N 1
ATOM 844 C CA . LEU A 1 110 ? 1.565 6.619 9.635 1.00 60.22 110 LEU A CA 1
ATOM 845 C C . LEU A 1 110 ? 2.931 7.310 9.691 1.00 60.22 110 LEU A C 1
ATOM 847 O O . LEU A 1 110 ? 3.149 8.316 9.020 1.00 60.22 110 LEU A O 1
ATOM 851 N N . ASP A 1 111 ? 3.842 6.790 10.507 1.00 58.59 111 ASP A N 1
ATOM 852 C CA . ASP A 1 111 ? 5.256 7.158 10.487 1.00 58.59 111 ASP A CA 1
ATOM 853 C C . ASP A 1 111 ? 6.037 5.909 10.063 1.00 58.59 111 ASP A C 1
ATOM 855 O O . ASP A 1 111 ? 5.918 4.877 10.720 1.00 58.59 111 ASP A O 1
ATOM 859 N N . PRO A 1 112 ? 6.841 5.949 8.996 1.00 50.91 112 PRO A N 1
ATOM 860 C CA . PRO A 1 112 ? 7.629 4.793 8.579 1.00 50.91 112 PRO A CA 1
ATOM 861 C C . PRO A 1 112 ? 8.610 4.290 9.659 1.00 50.91 112 PRO A C 1
ATOM 863 O O . PRO A 1 112 ? 9.028 3.138 9.605 1.00 50.91 112 PRO A O 1
ATOM 866 N N . ARG A 1 113 ? 8.939 5.092 10.686 1.00 54.50 113 ARG A N 1
ATOM 867 C CA . ARG A 1 113 ? 9.739 4.668 11.859 1.00 54.50 113 ARG A CA 1
ATOM 868 C C . ARG A 1 113 ? 8.993 3.726 12.808 1.00 54.50 113 ARG A C 1
ATOM 870 O O . ARG A 1 113 ? 9.591 3.170 13.723 1.00 54.50 113 ARG A O 1
ATOM 877 N N . TRP A 1 114 ? 7.682 3.581 12.645 1.00 47.66 114 TRP A N 1
ATOM 878 C CA . TRP A 1 114 ? 6.814 2.836 13.554 1.00 47.66 114 TRP A CA 1
ATOM 879 C C . TRP A 1 114 ? 6.737 1.340 13.298 1.00 47.66 114 TRP A C 1
ATOM 881 O O . TRP A 1 114 ? 6.182 0.622 14.130 1.00 47.66 114 TRP A O 1
ATOM 891 N N . TRP A 1 115 ? 7.271 0.879 12.173 1.00 45.31 115 TRP A N 1
ATOM 892 C CA . TRP A 1 115 ? 7.252 -0.518 11.790 1.00 45.31 115 TRP A CA 1
ATOM 893 C C . TRP A 1 115 ? 8.683 -1.036 11.688 1.00 45.31 115 TRP A C 1
ATOM 895 O O . TRP A 1 115 ? 9.412 -0.703 10.762 1.00 45.31 115 TRP A O 1
ATOM 905 N N . GLN A 1 116 ? 9.086 -1.853 12.662 1.00 43.06 116 GLN A N 1
ATOM 906 C CA . GLN A 1 116 ? 10.377 -2.554 12.652 1.00 43.06 116 GLN A CA 1
ATOM 907 C C . GLN A 1 116 ? 10.325 -3.904 11.910 1.00 43.06 116 GLN A C 1
ATOM 909 O O . GLN A 1 116 ? 11.310 -4.630 11.907 1.00 43.06 116 GLN A O 1
ATOM 914 N N . GLY A 1 117 ? 9.186 -4.260 11.301 1.00 38.00 117 GLY A N 1
ATOM 915 C CA . GLY A 1 117 ? 8.976 -5.550 10.629 1.00 38.00 117 GLY A CA 1
ATOM 916 C C . GLY A 1 117 ? 8.930 -5.479 9.101 1.00 38.00 117 GLY A C 1
ATOM 917 O O . GLY A 1 117 ? 8.433 -6.405 8.475 1.00 38.00 117 GLY A O 1
ATOM 918 N N . GLY A 1 118 ? 9.335 -4.363 8.495 1.00 42.25 118 GLY A N 1
ATOM 919 C CA . GLY A 1 118 ? 9.226 -4.136 7.055 1.00 42.25 118 GLY A CA 1
ATOM 920 C C . GLY A 1 118 ? 10.440 -3.369 6.576 1.00 42.25 118 GLY A C 1
ATOM 921 O O . GLY A 1 118 ? 10.818 -2.358 7.170 1.00 42.25 118 GLY A O 1
ATOM 922 N N . GLU A 1 119 ? 11.084 -3.885 5.536 1.00 40.84 119 GLU A N 1
ATOM 923 C CA . GLU A 1 119 ? 12.259 -3.252 4.953 1.00 40.84 119 GLU A CA 1
ATOM 924 C C . GLU A 1 119 ? 11.894 -1.875 4.389 1.00 40.84 119 GLU A C 1
ATOM 926 O O . GLU A 1 119 ? 10.870 -1.695 3.719 1.00 40.84 119 GLU A O 1
ATOM 931 N N . ARG A 1 120 ? 12.753 -0.878 4.647 1.00 46.41 120 ARG A N 1
ATOM 932 C CA . ARG A 1 120 ? 12.703 0.390 3.910 1.00 46.41 120 ARG A CA 1
ATOM 933 C C . ARG A 1 120 ? 12.901 0.041 2.441 1.00 46.41 120 ARG A C 1
ATOM 935 O O . ARG A 1 120 ? 13.885 -0.611 2.109 1.00 46.41 120 ARG A O 1
ATOM 942 N N . MET A 1 121 ? 11.992 0.486 1.575 1.00 48.62 121 MET A N 1
ATOM 943 C CA . MET A 1 121 ? 12.123 0.253 0.138 1.00 48.62 121 MET A CA 1
ATOM 944 C C . MET A 1 121 ? 13.498 0.732 -0.326 1.00 48.62 121 MET A C 1
ATOM 946 O O . MET A 1 121 ? 13.830 1.913 -0.182 1.00 48.62 121 MET A O 1
ATOM 950 N N . HIS A 1 122 ? 14.311 -0.204 -0.816 1.00 41.97 122 HIS A N 1
ATOM 951 C CA . HIS A 1 122 ? 15.659 0.091 -1.266 1.00 41.97 122 HIS A CA 1
ATOM 952 C C . HIS A 1 122 ? 15.597 1.126 -2.390 1.00 41.97 122 HIS A C 1
ATOM 954 O O . HIS A 1 122 ? 14.981 0.904 -3.434 1.00 41.97 122 HIS A O 1
ATOM 960 N N . GLN A 1 123 ? 16.259 2.262 -2.171 1.00 41.31 123 GLN A N 1
ATOM 961 C CA . GLN A 1 123 ? 16.613 3.184 -3.239 1.00 41.31 123 GLN A CA 1
ATOM 962 C C . GLN A 1 123 ? 17.541 2.413 -4.184 1.00 41.31 123 GLN A C 1
ATOM 964 O O . GLN A 1 123 ? 18.701 2.163 -3.861 1.00 41.31 123 GLN A O 1
ATOM 969 N N . VAL A 1 124 ? 17.018 1.961 -5.322 1.00 46.03 124 VAL A N 1
ATOM 970 C CA . VAL A 1 124 ? 17.862 1.383 -6.365 1.00 46.03 124 VAL A CA 1
ATOM 971 C C . VAL A 1 124 ? 18.595 2.556 -7.002 1.00 46.03 124 VAL A C 1
ATOM 973 O O . VAL A 1 124 ? 17.967 3.385 -7.664 1.00 46.03 124 VAL A O 1
ATOM 976 N N . SER A 1 125 ? 19.904 2.665 -6.766 1.00 44.53 125 SER A N 1
ATOM 977 C CA . SER A 1 125 ? 20.737 3.641 -7.468 1.00 44.53 125 SER A CA 1
ATOM 978 C C . SER A 1 125 ? 20.525 3.481 -8.979 1.00 44.53 125 SER A C 1
ATOM 980 O O . SER A 1 125 ? 20.517 2.346 -9.465 1.00 44.53 125 SER A O 1
ATOM 982 N N . PRO A 1 126 ? 20.335 4.574 -9.740 1.00 46.25 126 PRO A N 1
ATOM 983 C CA . PRO A 1 126 ? 20.234 4.481 -11.191 1.00 46.25 126 PRO A CA 1
ATOM 984 C C . PRO A 1 126 ? 21.482 3.780 -11.757 1.00 46.25 126 PRO A C 1
ATOM 986 O O . PRO A 1 126 ? 22.578 3.989 -11.227 1.00 46.25 126 PRO A O 1
ATOM 989 N N . PRO A 1 127 ? 21.353 2.968 -12.825 1.00 49.56 127 PRO A N 1
ATOM 990 C CA . PRO A 1 127 ? 22.521 2.414 -13.497 1.00 49.56 127 PRO A CA 1
ATOM 991 C C . PRO A 1 127 ? 23.456 3.555 -13.934 1.00 49.56 127 PRO A C 1
ATOM 993 O O . PRO A 1 127 ? 22.969 4.630 -14.308 1.00 49.56 127 PRO A O 1
ATOM 996 N N . PRO A 1 128 ? 24.788 3.362 -13.881 1.00 46.59 128 PRO A N 1
ATOM 997 C CA . PRO A 1 128 ? 25.732 4.387 -14.305 1.00 46.59 128 PRO A CA 1
ATOM 998 C C . PRO A 1 128 ? 25.448 4.782 -15.759 1.00 46.59 128 PRO A C 1
ATOM 1000 O O . PRO A 1 128 ? 25.252 3.918 -16.615 1.00 46.59 128 PRO A O 1
ATOM 1003 N N . CYS A 1 129 ? 25.407 6.090 -16.035 1.00 36.91 129 CYS A N 1
ATOM 1004 C CA . CYS A 1 129 ? 25.189 6.603 -17.386 1.00 36.91 129 CYS A CA 1
ATOM 1005 C C . CYS A 1 129 ? 26.192 5.962 -18.364 1.00 36.91 129 CYS A C 1
ATOM 1007 O O . CYS A 1 129 ? 27.383 5.891 -18.037 1.00 36.91 129 CYS A O 1
ATOM 1009 N N . PRO A 1 130 ? 25.759 5.520 -19.561 1.00 44.25 130 PRO A N 1
ATOM 1010 C CA . PRO A 1 130 ? 26.678 4.983 -20.553 1.00 44.25 130 PRO A CA 1
ATOM 1011 C C . PRO A 1 130 ? 27.744 6.035 -20.875 1.00 44.25 130 PRO A C 1
ATOM 1013 O O . PRO A 1 130 ? 27.425 7.190 -21.169 1.00 44.25 130 PRO A O 1
ATOM 1016 N N . ARG A 1 131 ? 29.021 5.641 -20.790 1.00 49.69 131 ARG A N 1
ATOM 1017 C CA . ARG A 1 131 ? 30.138 6.495 -21.206 1.00 49.69 131 ARG A CA 1
ATOM 1018 C C . ARG A 1 131 ? 29.943 6.827 -22.683 1.00 49.69 131 ARG A C 1
ATOM 1020 O O . ARG A 1 131 ? 29.940 5.918 -23.511 1.00 49.69 131 ARG A O 1
ATOM 1027 N N . ARG A 1 132 ? 29.763 8.111 -23.004 1.00 47.72 132 ARG A N 1
ATOM 1028 C CA . ARG A 1 132 ? 29.814 8.580 -24.392 1.00 47.72 132 ARG A CA 1
ATOM 1029 C C . ARG A 1 132 ? 31.208 8.239 -24.933 1.00 47.72 132 ARG A C 1
ATOM 1031 O O . ARG A 1 132 ? 32.194 8.665 -24.333 1.00 47.72 132 ARG A O 1
ATOM 1038 N N . ARG A 1 133 ? 31.268 7.402 -25.971 1.00 52.66 133 ARG A N 1
ATOM 1039 C CA . ARG A 1 133 ? 32.441 7.303 -26.848 1.00 52.66 133 ARG A CA 1
ATOM 1040 C C . ARG A 1 133 ? 32.414 8.463 -27.826 1.00 52.66 133 ARG A C 1
ATOM 1042 O O . ARG A 1 133 ? 31.286 8.863 -28.195 1.00 52.66 133 ARG A O 1
#

Organism: NCBI:txid1792846

pLDDT: mean 74.3, std 16.62, range [36.91, 95.06]

Sequence (133 aa):
MRTAPQVFVMRLRSVEALQPAKGGYSLRGRIEIVERLRGDAQVVTIRYSGNPQCCGLRLDPGHYYLVAADTARPELQVGHTDLLYLGWDYPGDAKALARLRATVAGRAGLDPRWWQGGERMHQVSPPPCPRRR

Foldseek 3Di:
DDFQQWKFKKAFADKDWDPDDPPFTKIKTAIDGPGTLHDDAQAGMEIFTCGLVPQHFDDDHQFMKMFGDPDSDNYYYDGLQGIFGDGNCPVVDPVSVVVVSVLVVVDRGDGNVSDPRGDRGDSDHPDPDPPDD

Radius of gyration: 15.69 Å; chains: 1; bounding box: 46×30×45 Å

Secondary structure (DSSP, 8-state):
----SEEEEEEEEEEEEEEEETTEEEEEEEEEEEEEEES-----EEEEE--TTTT-----TT-EEEEEES---SEEE--TTTEEEEESS-S--HHHHHHHHHHHHT-SS--GGG-SSSPPPP--PPPPPPPP-